Protein AF-A0A3D1E0N9-F1 (afdb_monomer)

Radius of gyration: 12.87 Å; Cα contacts (8 Å, |Δi|>4): 50; chains: 1; bounding box: 31×17×30 Å

Structure (mmCIF, N/CA/C/O backbone):
data_AF-A0A3D1E0N9-F1
#
_entry.id   AF-A0A3D1E0N9-F1
#
loop_
_atom_site.group_PDB
_atom_site.id
_atom_site.type_symbol
_atom_site.label_atom_id
_atom_site.label_alt_id
_atom_site.label_comp_id
_atom_site.label_asym_id
_atom_site.label_entity_id
_atom_site.label_seq_id
_atom_site.pdbx_PDB_ins_code
_atom_site.Cartn_x
_atom_site.Cartn_y
_atom_site.Cartn_z
_atom_site.occupancy
_atom_site.B_iso_or_equiv
_atom_site.auth_seq_id
_atom_site.auth_comp_id
_atom_site.auth_asym_id
_atom_site.auth_atom_id
_atom_site.pdbx_PDB_model_num
ATOM 1 N N . ARG A 1 1 ? 6.685 6.716 8.621 1.00 68.75 1 ARG A N 1
ATOM 2 C CA . ARG A 1 1 ? 5.942 7.379 9.724 1.00 68.75 1 ARG A CA 1
ATOM 3 C C . ARG A 1 1 ? 4.613 7.941 9.225 1.00 68.75 1 ARG A C 1
ATOM 5 O O . ARG A 1 1 ? 3.602 7.472 9.715 1.00 68.75 1 ARG A O 1
ATOM 12 N N . GLN A 1 2 ? 4.595 8.808 8.206 1.00 83.44 2 GLN A N 1
ATOM 13 C CA . GLN A 1 2 ? 3.360 9.381 7.637 1.00 83.44 2 GLN A CA 1
ATOM 14 C C . GLN A 1 2 ? 2.304 8.338 7.224 1.00 83.44 2 GLN A C 1
ATOM 16 O O . GLN A 1 2 ? 1.142 8.488 7.571 1.00 83.44 2 GLN A O 1
ATOM 21 N N . THR A 1 3 ? 2.714 7.229 6.598 1.00 82.44 3 THR A N 1
ATOM 22 C CA . THR A 1 3 ? 1.803 6.132 6.214 1.00 82.44 3 THR A CA 1
ATOM 23 C C . THR A 1 3 ? 0.952 5.620 7.377 1.00 82.44 3 THR A C 1
ATOM 25 O O . THR A 1 3 ? -0.218 5.326 7.192 1.00 82.44 3 THR A O 1
ATOM 28 N N . ARG A 1 4 ? 1.507 5.549 8.594 1.00 83.88 4 ARG A N 1
ATOM 29 C CA . ARG A 1 4 ? 0.790 5.028 9.769 1.00 83.88 4 ARG A CA 1
ATOM 30 C C . ARG A 1 4 ? -0.295 5.991 10.236 1.00 83.88 4 ARG A C 1
ATOM 32 O O . ARG A 1 4 ? -1.400 5.565 10.544 1.00 83.88 4 ARG A O 1
ATOM 39 N N . THR A 1 5 ? 0.021 7.283 10.249 1.00 88.12 5 THR A N 1
ATOM 40 C CA . THR A 1 5 ? -0.931 8.341 10.595 1.00 88.12 5 THR A CA 1
ATOM 41 C C . THR A 1 5 ? -2.095 8.372 9.611 1.00 88.12 5 THR A C 1
ATOM 43 O O . THR A 1 5 ? -3.243 8.438 10.036 1.00 88.12 5 THR A O 1
ATOM 46 N N . GLU A 1 6 ? -1.814 8.249 8.312 1.00 89.06 6 GLU A N 1
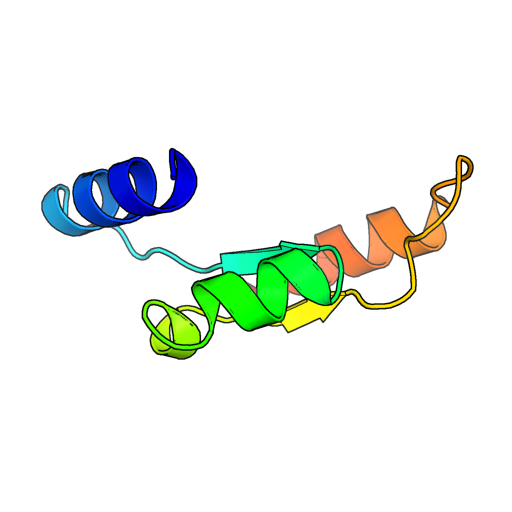ATOM 47 C CA . GLU A 1 6 ? -2.864 8.222 7.289 1.00 89.06 6 GLU A CA 1
ATOM 48 C C . GLU A 1 6 ? -3.749 6.980 7.391 1.00 89.06 6 GLU A C 1
ATOM 50 O O . GLU A 1 6 ? -4.968 7.095 7.316 1.00 89.06 6 GLU A O 1
ATOM 55 N N . VAL A 1 7 ? -3.159 5.803 7.622 1.00 88.31 7 VAL A N 1
ATOM 56 C CA . VAL A 1 7 ? -3.923 4.561 7.814 1.00 88.31 7 VAL A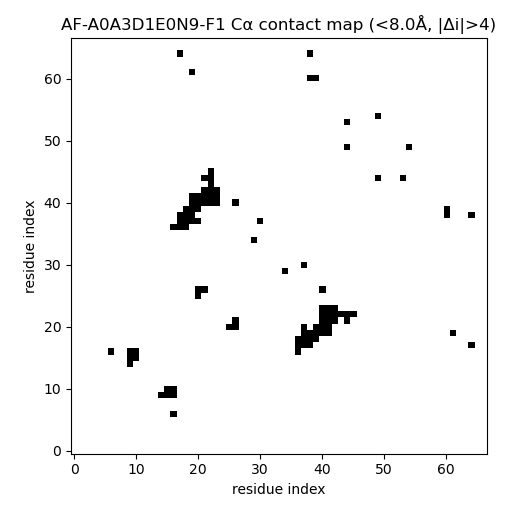 CA 1
ATOM 57 C C . VAL A 1 7 ? -4.852 4.680 9.023 1.00 88.31 7 VAL A C 1
ATOM 59 O O . VAL A 1 7 ? -6.044 4.415 8.893 1.00 88.31 7 VAL A O 1
ATOM 62 N N . ALA A 1 8 ? -4.339 5.139 10.168 1.00 88.00 8 ALA A N 1
ATOM 63 C CA . ALA A 1 8 ? -5.146 5.319 11.374 1.00 88.00 8 ALA A CA 1
ATOM 64 C C . ALA A 1 8 ? -6.274 6.345 11.170 1.00 88.00 8 ALA A C 1
ATOM 66 O O . ALA A 1 8 ? -7.398 6.120 11.613 1.00 88.00 8 ALA A O 1
ATOM 67 N N . ARG A 1 9 ? -6.000 7.444 10.453 1.00 92.38 9 ARG A N 1
ATOM 68 C CA . ARG A 1 9 ? -7.008 8.455 10.108 1.00 92.38 9 ARG A CA 1
ATOM 69 C C . ARG A 1 9 ? -8.117 7.867 9.234 1.00 92.38 9 ARG A C 1
ATOM 71 O O . ARG A 1 9 ? -9.288 8.018 9.557 1.00 92.38 9 ARG A O 1
ATOM 78 N N . LEU A 1 10 ? -7.757 7.173 8.155 1.00 90.94 10 LEU A N 1
ATOM 79 C CA . LEU A 1 10 ? -8.722 6.585 7.222 1.00 90.94 10 LEU A CA 1
ATOM 80 C C . LEU A 1 10 ? -9.560 5.476 7.874 1.00 90.94 10 LEU A C 1
ATOM 82 O O . LEU A 1 10 ? -10.764 5.404 7.635 1.00 90.94 10 LEU A O 1
ATOM 86 N N . GLN A 1 11 ? -8.957 4.654 8.734 1.00 88.06 11 GLN A N 1
ATOM 87 C CA . GLN A 1 11 ? -9.694 3.665 9.524 1.00 88.06 11 GLN A CA 1
ATOM 88 C C . GLN A 1 11 ? -10.639 4.326 10.534 1.00 88.06 11 GLN A C 1
ATOM 90 O O . GLN A 1 11 ? -11.771 3.875 10.685 1.00 88.06 11 GLN A O 1
ATOM 95 N N . GLY A 1 12 ? -10.215 5.418 11.182 1.00 90.44 12 GLY A N 1
ATOM 96 C CA . GLY A 1 12 ? -11.075 6.214 12.065 1.00 90.44 12 GLY A CA 1
ATOM 97 C C . GLY A 1 12 ? -12.268 6.848 11.341 1.00 90.44 12 GLY A C 1
ATOM 98 O O . GLY A 1 12 ? -13.329 7.020 11.931 1.00 90.44 12 GLY A O 1
ATOM 99 N N . GLU A 1 13 ? -12.126 7.129 10.045 1.00 93.19 13 GLU A N 1
ATOM 100 C CA . GLU A 1 13 ? -13.214 7.562 9.157 1.00 93.19 13 GLU A CA 1
ATOM 101 C C . GLU A 1 13 ? -14.112 6.401 8.676 1.00 93.19 13 GLU A C 1
ATOM 103 O O . GLU A 1 13 ? -15.031 6.628 7.890 1.00 93.19 13 GLU A O 1
ATOM 108 N N . GLY A 1 14 ? -13.858 5.160 9.110 1.00 90.06 14 GLY A N 1
ATOM 109 C CA . GLY A 1 14 ? -14.626 3.972 8.720 1.00 90.06 14 GLY A CA 1
ATOM 110 C C . GLY A 1 14 ? -14.335 3.468 7.304 1.00 90.06 14 GLY A C 1
ATOM 111 O O . GLY A 1 14 ? -15.131 2.715 6.745 1.00 90.06 14 GLY A O 1
ATOM 112 N N . LYS A 1 15 ? -13.218 3.885 6.694 1.00 89.56 15 LYS A N 1
ATOM 113 C CA . LYS A 1 15 ? -12.851 3.490 5.328 1.00 89.56 15 LYS A CA 1
ATOM 114 C C . LYS A 1 15 ? -12.050 2.193 5.317 1.00 89.56 15 LYS A C 1
ATOM 116 O O . LYS A 1 15 ? -11.202 1.955 6.177 1.00 89.56 15 LYS A O 1
ATOM 121 N N . THR A 1 16 ? -12.253 1.390 4.275 1.00 86.50 16 THR A N 1
ATOM 122 C CA . THR A 1 16 ? -11.413 0.224 3.994 1.00 86.50 16 THR A CA 1
ATOM 123 C C . THR A 1 16 ? -10.056 0.689 3.482 1.00 86.50 16 THR A C 1
ATOM 125 O O . THR A 1 16 ? -9.951 1.290 2.414 1.00 86.50 16 THR A O 1
ATOM 128 N N . VAL A 1 17 ? -9.006 0.408 4.250 1.00 88.56 17 VAL A N 1
ATOM 129 C CA . VAL A 1 17 ? -7.629 0.726 3.872 1.00 88.56 17 VAL A CA 1
ATOM 130 C C . VAL A 1 17 ? -6.950 -0.542 3.401 1.00 88.56 17 VAL A C 1
ATOM 132 O O . VAL A 1 17 ? -6.955 -1.547 4.106 1.00 88.56 17 VAL A O 1
ATOM 135 N N . LYS A 1 18 ? -6.342 -0.475 2.222 1.00 87.75 18 LYS A N 1
ATOM 136 C CA . LYS A 1 18 ? -5.519 -1.549 1.687 1.00 87.75 18 LYS A CA 1
ATOM 137 C C . LYS A 1 18 ? -4.167 -0.985 1.247 1.00 87.75 18 LYS A C 1
ATOM 139 O O . LYS A 1 18 ? -4.098 0.136 0.743 1.00 87.75 18 LYS A O 1
ATOM 144 N N . LEU A 1 19 ? -3.091 -1.723 1.495 1.00 86.94 19 LEU A N 1
ATOM 145 C CA . LEU A 1 19 ? -1.712 -1.283 1.305 1.00 86.94 19 LEU A CA 1
ATOM 146 C C . LEU A 1 19 ? -1.022 -2.135 0.244 1.00 86.94 19 LEU A C 1
ATOM 148 O O . LEU A 1 19 ? -0.929 -3.355 0.367 1.00 86.94 19 LEU A O 1
ATOM 152 N N . LEU A 1 20 ? -0.497 -1.459 -0.774 1.00 86.75 20 LEU A N 1
ATOM 153 C CA . LEU A 1 20 ? 0.416 -2.026 -1.756 1.00 86.75 20 LEU A CA 1
ATOM 154 C C . LEU A 1 20 ? 1.823 -1.523 -1.443 1.00 86.75 20 LEU A C 1
ATOM 156 O O . LEU A 1 20 ? 2.084 -0.316 -1.478 1.00 86.75 20 LEU A O 1
ATOM 160 N N . MET A 1 21 ? 2.727 -2.436 -1.107 1.00 85.06 21 MET A N 1
ATOM 161 C CA . MET A 1 21 ? 4.082 -2.064 -0.719 1.00 85.06 21 MET A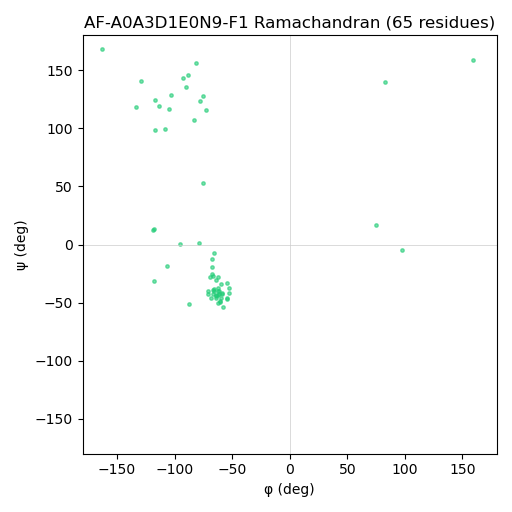 CA 1
ATOM 162 C C . MET A 1 21 ? 5.009 -2.017 -1.923 1.00 85.06 21 MET A C 1
ATOM 164 O O . MET A 1 21 ? 5.037 -2.939 -2.729 1.00 85.06 21 MET A O 1
ATOM 168 N N . VAL A 1 22 ? 5.834 -0.975 -2.001 1.00 82.81 22 VAL A N 1
ATOM 169 C CA . VAL A 1 22 ? 6.896 -0.875 -3.005 1.00 82.81 22 VAL A CA 1
ATOM 170 C C . VAL A 1 22 ? 8.249 -0.941 -2.304 1.00 82.81 22 VAL A C 1
ATOM 172 O O . VAL A 1 22 ? 8.579 -0.097 -1.465 1.00 82.81 22 VAL A O 1
ATOM 175 N N . GLY A 1 23 ? 9.032 -1.959 -2.654 1.00 78.06 23 GLY A N 1
ATOM 176 C CA . GLY A 1 23 ? 10.368 -2.198 -2.125 1.00 78.06 23 GLY A CA 1
ATOM 177 C C . GLY A 1 23 ? 10.399 -2.932 -0.778 1.00 78.06 23 GLY A C 1
ATOM 178 O O . GLY A 1 23 ? 9.655 -2.636 0.160 1.00 78.06 23 GLY A O 1
ATOM 179 N N . ARG A 1 24 ? 11.361 -3.855 -0.660 1.00 80.38 24 ARG A N 1
ATOM 180 C CA . ARG A 1 24 ? 11.537 -4.760 0.489 1.00 80.38 24 ARG A CA 1
ATOM 181 C C . ARG A 1 24 ? 11.647 -4.040 1.835 1.00 80.38 24 ARG A C 1
ATOM 183 O O . ARG A 1 24 ? 10.949 -4.377 2.779 1.00 80.38 24 ARG A O 1
ATOM 190 N N . LYS A 1 25 ? 12.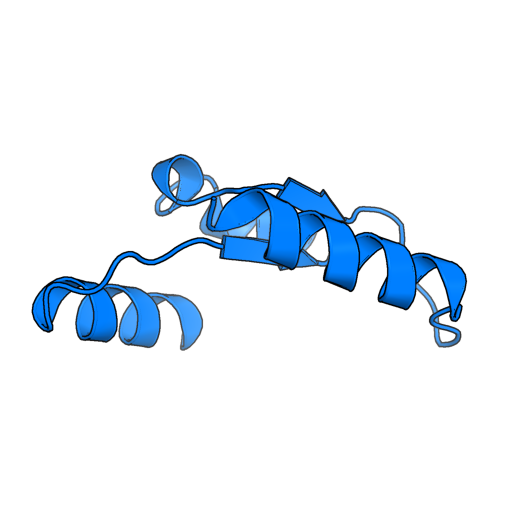469 -2.987 1.917 1.00 82.06 25 LYS A N 1
ATOM 191 C CA . LYS A 1 25 ? 12.732 -2.277 3.183 1.00 82.06 25 LYS A CA 1
ATOM 192 C C . LYS A 1 25 ? 11.469 -1.655 3.787 1.00 82.06 25 LYS A C 1
ATOM 194 O O . LYS A 1 25 ? 11.267 -1.720 4.997 1.00 82.06 25 LYS A O 1
ATOM 199 N N . SER A 1 26 ? 10.636 -1.038 2.950 1.00 76.94 26 SER A N 1
ATOM 200 C CA . SER A 1 26 ? 9.372 -0.443 3.389 1.00 76.94 26 SER A CA 1
ATOM 201 C C . SER A 1 26 ? 8.359 -1.524 3.749 1.00 76.94 26 SER A C 1
ATOM 203 O O . SER A 1 26 ? 7.671 -1.384 4.759 1.00 76.94 26 SER A O 1
ATOM 205 N N . ALA A 1 27 ? 8.310 -2.610 2.965 1.00 82.56 27 ALA A N 1
ATOM 206 C CA . ALA A 1 27 ? 7.466 -3.762 3.245 1.00 82.56 27 ALA A CA 1
ATOM 207 C C . ALA A 1 27 ? 7.788 -4.359 4.621 1.00 82.56 27 ALA A C 1
ATOM 209 O O . ALA A 1 27 ? 6.894 -4.414 5.457 1.00 82.56 27 ALA A O 1
ATOM 210 N N . ASP A 1 28 ? 9.047 -4.693 4.909 1.00 83.94 28 ASP A N 1
ATOM 211 C CA . ASP A 1 28 ? 9.471 -5.252 6.201 1.00 83.94 28 ASP A CA 1
ATOM 212 C C . ASP A 1 28 ? 9.160 -4.331 7.391 1.00 83.94 28 ASP A C 1
ATOM 214 O O . ASP A 1 28 ? 8.673 -4.780 8.431 1.00 83.94 28 ASP A O 1
ATOM 218 N N . ALA A 1 29 ? 9.397 -3.024 7.240 1.00 84.25 29 ALA A N 1
ATOM 219 C CA . ALA A 1 29 ? 9.189 -2.051 8.314 1.00 84.25 29 ALA A CA 1
ATOM 220 C C . ALA A 1 29 ? 7.711 -1.853 8.696 1.00 84.25 29 ALA A C 1
ATOM 222 O O . ALA A 1 29 ? 7.409 -1.415 9.811 1.00 84.25 29 ALA A O 1
ATOM 223 N N . LEU A 1 30 ? 6.787 -2.115 7.771 1.00 83.81 30 LEU A N 1
ATOM 224 C CA . LEU A 1 30 ? 5.351 -1.914 7.975 1.00 83.81 30 LEU A CA 1
ATOM 225 C C . LEU A 1 30 ? 4.590 -3.234 8.153 1.00 83.81 30 LEU A C 1
ATOM 227 O O . LEU A 1 30 ? 3.523 -3.224 8.763 1.00 83.81 30 LEU A O 1
ATOM 231 N N . ARG A 1 31 ? 5.1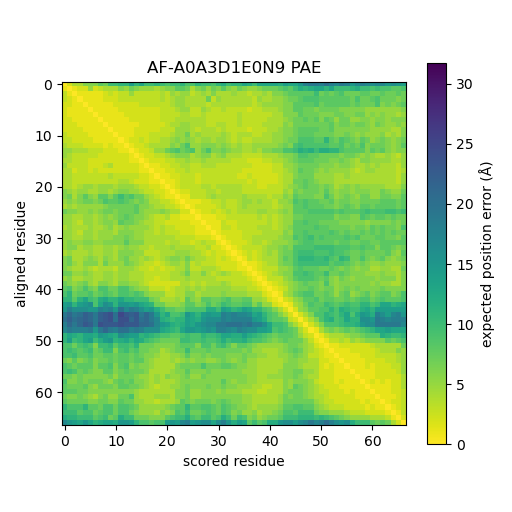68 -4.373 7.752 1.00 81.75 31 ARG A N 1
ATOM 232 C CA . ARG A 1 31 ? 4.524 -5.695 7.813 1.00 81.75 31 ARG A CA 1
ATOM 233 C C . ARG A 1 31 ? 4.219 -6.143 9.239 1.00 81.75 31 ARG A C 1
ATOM 235 O O . ARG A 1 31 ? 3.231 -6.826 9.459 1.00 81.75 31 ARG A O 1
ATOM 242 N N . ARG A 1 32 ? 5.034 -5.721 10.212 1.00 83.19 32 ARG A N 1
ATOM 243 C CA . ARG A 1 32 ? 4.832 -6.045 11.636 1.00 83.19 32 ARG A CA 1
ATOM 244 C C . ARG A 1 32 ? 3.583 -5.415 12.252 1.00 83.19 32 ARG A C 1
ATOM 246 O O . ARG A 1 32 ? 3.085 -5.944 13.232 1.00 83.19 32 ARG A O 1
ATOM 253 N N . GLU A 1 33 ? 3.126 -4.281 11.727 1.00 80.75 33 GLU A N 1
ATOM 254 C CA . GLU A 1 33 ? 2.038 -3.498 12.334 1.00 80.75 33 GLU A CA 1
ATOM 255 C C . GLU A 1 33 ? 0.813 -3.380 11.432 1.00 80.75 33 GLU A C 1
ATOM 257 O O . GLU A 1 33 ? -0.300 -3.270 11.925 1.00 80.75 33 GLU A O 1
ATOM 262 N N . LEU A 1 34 ? 1.014 -3.375 10.115 1.00 82.94 34 LEU A N 1
ATOM 263 C CA . LEU A 1 34 ? -0.038 -3.164 9.124 1.00 82.94 34 LEU A CA 1
ATOM 264 C C . LEU A 1 34 ? -0.210 -4.375 8.206 1.00 82.94 34 LEU A C 1
ATOM 266 O O . LEU A 1 34 ? -0.850 -4.243 7.169 1.00 82.94 34 LEU A O 1
ATOM 270 N N . GLY A 1 35 ? 0.372 -5.527 8.560 1.00 79.88 35 GLY A N 1
ATOM 271 C CA . GLY A 1 35 ? 0.377 -6.738 7.735 1.00 79.88 35 GLY A CA 1
ATOM 272 C C . GLY A 1 35 ? -1.019 -7.195 7.312 1.00 79.88 35 GLY A C 1
ATOM 273 O O . GLY A 1 35 ? -1.185 -7.633 6.180 1.00 79.88 35 GLY A O 1
ATOM 274 N N . ASP A 1 36 ? -2.026 -6.990 8.159 1.00 82.81 36 ASP A N 1
ATOM 275 C CA . ASP A 1 36 ? -3.419 -7.353 7.867 1.00 82.81 36 ASP A CA 1
ATOM 276 C C . ASP A 1 36 ? -4.046 -6.512 6.742 1.00 82.81 36 ASP A C 1
ATOM 278 O O . ASP A 1 36 ? -5.045 -6.903 6.147 1.00 82.81 36 ASP A O 1
ATOM 282 N N . LEU A 1 37 ? -3.464 -5.349 6.434 1.00 85.12 37 LEU A N 1
ATOM 283 C CA . LEU A 1 37 ? -3.930 -4.450 5.376 1.00 85.12 37 LEU A CA 1
ATOM 284 C C . LEU A 1 37 ? -3.188 -4.670 4.055 1.00 85.12 37 LEU A C 1
ATOM 286 O O . LEU A 1 37 ? -3.433 -3.936 3.099 1.00 85.12 37 LEU A O 1
ATOM 290 N N . TYR A 1 38 ? -2.241 -5.607 3.992 1.00 84.81 38 TYR A N 1
ATOM 291 C CA . TYR A 1 38 ? -1.415 -5.806 2.805 1.00 84.81 38 TYR A CA 1
ATOM 292 C C . TYR A 1 38 ? -2.208 -6.513 1.711 1.00 84.81 38 TYR A C 1
ATOM 294 O O . TYR A 1 38 ? -2.748 -7.593 1.928 1.00 84.81 38 TYR A O 1
ATOM 302 N N . ILE A 1 39 ? -2.209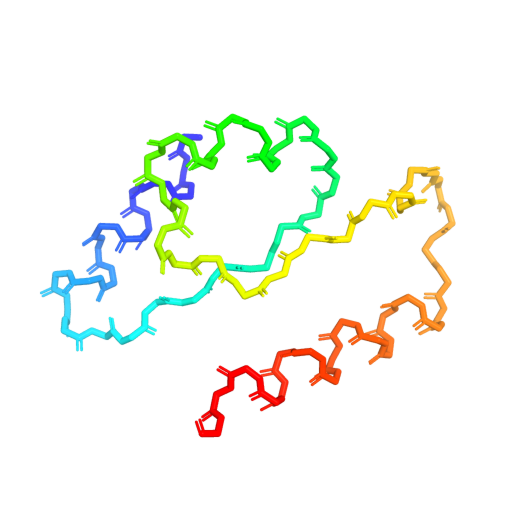 -5.925 0.517 1.00 84.62 39 ILE A N 1
ATOM 303 C CA . ILE A 1 39 ? -2.667 -6.611 -0.696 1.00 84.62 39 ILE A CA 1
ATOM 304 C C . ILE A 1 39 ? -1.494 -7.362 -1.310 1.00 84.62 39 ILE A C 1
ATOM 306 O O . ILE A 1 39 ? -1.601 -8.545 -1.605 1.00 84.62 39 ILE A O 1
ATOM 310 N N . ASP A 1 40 ? -0.378 -6.661 -1.512 1.00 81.31 40 ASP A N 1
ATOM 311 C CA . ASP A 1 40 ? 0.773 -7.199 -2.226 1.00 81.31 40 ASP A CA 1
ATOM 312 C C . ASP A 1 40 ? 2.034 -6.362 -1.939 1.00 81.31 40 ASP A C 1
ATOM 314 O O . ASP A 1 40 ? 1.975 -5.262 -1.368 1.00 81.31 40 ASP A O 1
ATOM 318 N N . SER A 1 41 ? 3.192 -6.883 -2.331 1.00 78.88 41 SER A N 1
ATOM 319 C CA . SER A 1 41 ? 4.468 -6.182 -2.281 1.00 78.88 41 SER A CA 1
ATOM 320 C C . SER A 1 41 ? 5.234 -6.350 -3.586 1.00 78.88 41 SER A C 1
ATOM 322 O O . SER A 1 41 ? 5.673 -7.450 -3.914 1.00 78.88 41 SER A O 1
ATOM 324 N N . LEU A 1 42 ? 5.493 -5.243 -4.279 1.00 75.31 42 LEU A N 1
ATOM 325 C CA . LEU A 1 42 ? 6.389 -5.232 -5.427 1.00 75.31 42 LEU A CA 1
ATOM 326 C C . LEU A 1 42 ? 7.834 -5.118 -4.951 1.00 75.31 42 LEU A C 1
ATOM 328 O O . LEU A 1 42 ? 8.304 -4.066 -4.496 1.00 75.31 42 LEU A O 1
ATOM 332 N N . GLU A 1 43 ? 8.545 -6.231 -5.067 1.00 69.81 43 GLU A N 1
ATOM 333 C CA . GLU A 1 43 ? 9.992 -6.292 -4.938 1.00 69.81 43 GLU A CA 1
ATOM 334 C C . GLU A 1 43 ? 10.643 -6.144 -6.318 1.00 69.81 43 GLU A C 1
ATOM 336 O O . GLU A 1 43 ? 10.124 -6.636 -7.311 1.00 69.81 43 GLU A O 1
ATOM 341 N N . GLY A 1 44 ? 11.790 -5.464 -6.399 1.00 63.62 44 GLY A N 1
ATOM 342 C CA . GLY A 1 44 ? 12.552 -5.375 -7.652 1.00 63.62 44 GLY A CA 1
ATOM 343 C C . GLY A 1 44 ? 12.340 -4.109 -8.486 1.00 63.62 44 GLY A C 1
ATOM 344 O O . GLY A 1 44 ? 13.122 -3.887 -9.403 1.00 63.62 44 GLY A O 1
ATOM 345 N N . ILE A 1 45 ? 11.428 -3.202 -8.107 1.00 63.59 45 ILE A N 1
ATOM 346 C CA . ILE A 1 45 ? 11.404 -1.812 -8.619 1.00 63.59 45 ILE A CA 1
ATOM 347 C C . ILE A 1 45 ? 12.529 -0.998 -7.943 1.00 63.59 45 ILE A C 1
ATOM 349 O O . ILE A 1 45 ? 12.309 0.013 -7.278 1.00 63.59 45 ILE A O 1
ATOM 353 N N . GLN A 1 46 ? 13.758 -1.510 -7.999 1.00 56.03 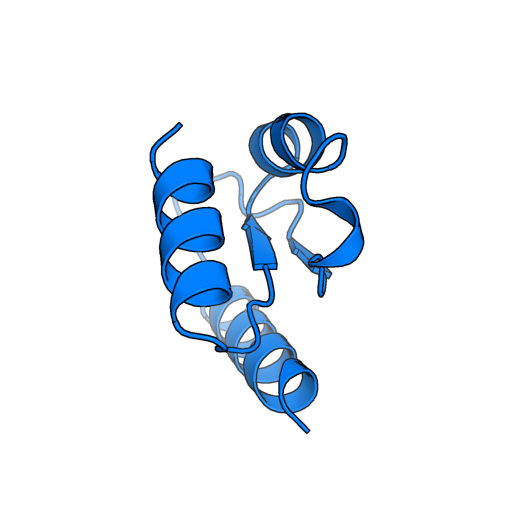46 GLN A N 1
ATOM 354 C CA . GLN A 1 46 ? 14.960 -0.831 -7.525 1.00 56.03 46 GLN A CA 1
ATOM 355 C C . GLN A 1 46 ? 15.783 -0.421 -8.741 1.00 56.03 46 GLN A C 1
ATOM 357 O O . GLN A 1 46 ? 16.502 -1.226 -9.323 1.00 56.03 46 GLN A O 1
ATOM 362 N N . GLY A 1 47 ? 15.664 0.850 -9.117 1.00 57.88 47 GLY A N 1
ATOM 363 C CA . GLY A 1 47 ? 16.421 1.460 -10.204 1.00 57.88 47 GLY A CA 1
ATOM 364 C C . GLY A 1 47 ? 15.734 2.719 -10.726 1.00 57.88 47 GLY A C 1
ATOM 365 O O . GLY A 1 47 ? 14.536 2.907 -10.540 1.00 57.88 47 GLY A O 1
ATOM 366 N N . THR A 1 48 ? 16.494 3.588 -11.392 1.00 58.16 48 THR A N 1
ATOM 367 C CA . THR A 1 48 ? 16.022 4.864 -11.966 1.00 58.16 48 THR A CA 1
ATOM 368 C C . THR A 1 48 ? 15.007 4.686 -13.107 1.00 58.16 48 THR A C 1
ATOM 370 O O . THR A 1 48 ? 14.445 5.667 -13.584 1.00 58.16 48 THR A O 1
ATOM 373 N N . ALA A 1 49 ? 14.766 3.449 -13.555 1.00 60.84 49 ALA A N 1
ATOM 374 C CA . ALA A 1 49 ? 13.857 3.118 -14.643 1.00 60.84 49 ALA A CA 1
ATOM 375 C C . ALA A 1 49 ? 12.710 2.240 -14.126 1.00 60.84 49 ALA A C 1
ATOM 377 O O . ALA A 1 49 ? 12.855 1.030 -13.984 1.00 60.84 49 ALA A O 1
ATOM 378 N N . VAL A 1 50 ? 11.569 2.868 -13.848 1.00 69.88 50 VAL A N 1
ATOM 379 C CA . VAL A 1 50 ? 10.287 2.168 -13.695 1.00 69.88 50 VAL A CA 1
ATOM 380 C C . VAL A 1 50 ? 9.786 1.848 -15.100 1.00 69.88 50 VAL A C 1
ATOM 382 O O . VAL A 1 50 ? 9.668 2.760 -15.923 1.00 69.88 50 VAL A O 1
ATOM 385 N N . SER A 1 51 ? 9.518 0.577 -15.402 1.00 77.50 51 SER A N 1
ATOM 386 C CA . SER A 1 51 ? 8.963 0.213 -16.704 1.00 77.50 51 SER A CA 1
ATOM 387 C C . SER A 1 51 ? 7.447 0.427 -16.728 1.00 77.50 51 SER A C 1
ATOM 389 O O . SER A 1 51 ? 6.772 0.389 -15.698 1.00 77.50 51 SER A O 1
ATOM 391 N N . TYR A 1 52 ? 6.880 0.621 -17.922 1.00 81.44 52 TYR A N 1
ATOM 392 C CA . TYR A 1 52 ? 5.423 0.660 -18.075 1.00 81.44 52 TYR A CA 1
ATOM 393 C C . TYR A 1 52 ? 4.765 -0.649 -17.612 1.00 81.44 52 TYR A C 1
ATOM 395 O O . TYR A 1 52 ? 3.675 -0.614 -17.051 1.00 81.44 52 TYR A O 1
ATOM 403 N N . ALA A 1 53 ? 5.436 -1.790 -17.799 1.00 79.44 53 ALA A N 1
ATOM 404 C CA . ALA A 1 53 ? 4.932 -3.089 -17.364 1.00 79.44 53 ALA A CA 1
ATOM 405 C C . ALA A 1 53 ? 4.752 -3.151 -15.836 1.00 79.44 53 ALA A C 1
ATOM 407 O O . ALA A 1 53 ? 3.725 -3.637 -15.367 1.00 79.44 53 ALA A O 1
ATOM 408 N N . ASP A 1 54 ? 5.686 -2.579 -15.069 1.00 76.62 54 ASP A N 1
ATOM 409 C CA . ASP A 1 54 ? 5.578 -2.502 -13.605 1.00 76.62 54 ASP A CA 1
ATOM 410 C C . ASP A 1 5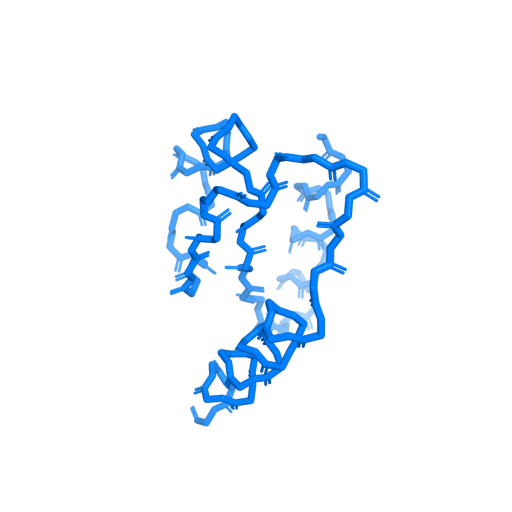4 ? 4.384 -1.636 -13.181 1.00 76.62 54 ASP A C 1
ATOM 412 O O . ASP A 1 54 ? 3.612 -2.008 -12.298 1.00 76.62 54 ASP A O 1
ATOM 416 N N . ALA A 1 55 ? 4.192 -0.491 -13.846 1.00 81.06 55 ALA A N 1
ATOM 417 C CA . ALA A 1 55 ? 3.063 0.401 -13.583 1.00 81.06 55 ALA A CA 1
ATOM 418 C C . ALA A 1 55 ? 1.711 -0.229 -13.965 1.00 81.06 55 ALA A C 1
ATOM 420 O O . ALA A 1 55 ? 0.726 -0.061 -13.242 1.00 81.06 55 ALA A O 1
ATOM 421 N N . ALA A 1 56 ? 1.660 -0.966 -15.077 1.00 84.81 56 ALA A N 1
ATOM 422 C CA . ALA A 1 56 ? 0.468 -1.686 -15.512 1.00 84.81 56 ALA A CA 1
ATOM 423 C C . ALA A 1 56 ? 0.085 -2.788 -14.511 1.00 84.81 56 ALA A C 1
ATOM 425 O O . ALA A 1 56 ? -1.078 -2.865 -14.115 1.00 84.81 56 ALA A O 1
ATOM 426 N N . SER A 1 57 ? 1.072 -3.559 -14.043 1.00 81.69 57 SER A N 1
ATOM 427 C CA . SER A 1 57 ? 0.896 -4.587 -13.010 1.00 81.69 57 SER A CA 1
ATOM 428 C C . SER A 1 57 ? 0.361 -3.992 -11.700 1.00 81.69 57 SER A C 1
ATOM 430 O O . SER A 1 57 ? -0.649 -4.454 -11.175 1.00 81.69 57 SER A O 1
ATOM 432 N N . ILE A 1 58 ? 0.935 -2.873 -11.234 1.00 82.94 58 ILE A N 1
ATOM 433 C CA . ILE A 1 58 ? 0.424 -2.128 -10.068 1.00 82.94 58 ILE A CA 1
ATOM 434 C C . ILE A 1 58 ? -1.053 -1.754 -10.242 1.00 82.94 58 ILE A C 1
ATOM 436 O O . ILE A 1 58 ? -1.852 -1.922 -9.319 1.00 82.94 58 ILE A O 1
ATOM 440 N N . GLY A 1 59 ? -1.420 -1.232 -11.415 1.00 83.25 59 GLY A N 1
ATOM 441 C CA . GLY A 1 59 ? -2.792 -0.822 -11.703 1.00 83.25 59 GLY A CA 1
ATOM 442 C C . GLY A 1 59 ? -3.783 -1.985 -11.661 1.00 83.25 59 GLY A C 1
ATOM 443 O O . GLY A 1 59 ? -4.901 -1.820 -11.173 1.00 83.25 59 GLY A O 1
ATOM 444 N N . GLU A 1 60 ? -3.373 -3.159 -12.134 1.00 85.56 60 GLU A N 1
ATOM 445 C CA . GLU A 1 60 ? -4.173 -4.380 -12.074 1.00 85.56 60 GLU A CA 1
ATOM 446 C C . GLU A 1 60 ? -4.331 -4.887 -10.635 1.00 85.56 60 GLU A C 1
ATOM 448 O O . GLU A 1 60 ? -5.458 -5.122 -10.198 1.00 85.56 60 GLU A O 1
ATOM 453 N N . THR A 1 61 ? -3.246 -4.938 -9.857 1.00 84.19 61 THR A N 1
ATOM 454 C CA . THR A 1 61 ? -3.293 -5.322 -8.436 1.00 84.19 61 THR A CA 1
ATOM 455 C C . THR A 1 61 ? -4.207 -4.406 -7.628 1.00 84.19 61 THR A C 1
ATOM 457 O O . THR A 1 61 ? -4.988 -4.880 -6.805 1.00 84.19 61 THR A O 1
ATOM 460 N N . VAL A 1 62 ? -4.156 -3.091 -7.869 1.00 83.81 62 VAL A N 1
ATOM 461 C CA . VAL A 1 62 ? -5.069 -2.145 -7.212 1.00 83.81 62 VAL A CA 1
ATOM 462 C C . VAL A 1 62 ? -6.512 -2.416 -7.627 1.00 83.81 62 VAL A C 1
ATOM 464 O O . VAL A 1 62 ? -7.375 -2.476 -6.760 1.00 83.81 62 VAL A O 1
ATO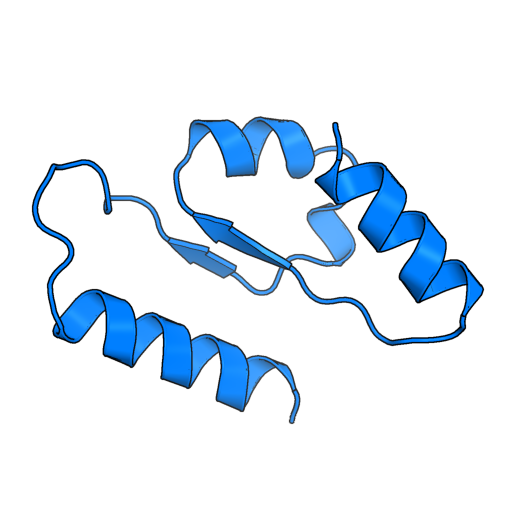M 467 N N . ARG A 1 63 ? -6.789 -2.614 -8.920 1.00 85.25 63 ARG A N 1
ATOM 468 C CA . ARG A 1 63 ? -8.153 -2.865 -9.411 1.00 85.25 63 ARG A CA 1
ATOM 469 C C . ARG A 1 63 ? -8.760 -4.127 -8.794 1.00 85.25 63 ARG A C 1
ATOM 471 O O . ARG A 1 63 ? -9.850 -4.052 -8.240 1.00 85.25 63 ARG A O 1
ATOM 478 N N . ASN A 1 64 ? -8.029 -5.237 -8.828 1.00 84.50 64 ASN A N 1
ATOM 479 C CA . ASN A 1 64 ? -8.473 -6.520 -8.270 1.00 84.50 64 ASN A CA 1
ATOM 480 C C . ASN A 1 64 ? -8.527 -6.479 -6.738 1.00 84.50 64 ASN A C 1
ATOM 482 O O . ASN A 1 64 ? -9.312 -7.167 -6.096 1.00 84.50 64 ASN A O 1
ATOM 486 N N . GLY A 1 65 ? -7.688 -5.640 -6.134 1.00 77.06 65 GLY A N 1
ATOM 487 C CA . GLY A 1 65 ? -7.634 -5.454 -4.700 1.00 77.06 65 GLY A CA 1
ATOM 488 C C . GLY A 1 65 ? -8.871 -4.787 -4.108 1.00 77.06 65 GLY A C 1
ATOM 489 O O . GLY A 1 65 ? -8.973 -4.818 -2.894 1.00 77.06 65 GLY A O 1
ATOM 490 N N . PHE A 1 66 ? -9.797 -4.192 -4.866 1.00 72.88 66 PHE A N 1
ATOM 491 C CA . PHE A 1 66 ? -11.006 -3.529 -4.332 1.00 72.88 66 PHE A CA 1
ATOM 492 C C . PHE A 1 66 ? -12.330 -4.146 -4.811 1.00 72.88 66 PHE A C 1
ATOM 494 O O . PHE A 1 66 ? -13.378 -3.538 -4.591 1.00 72.88 66 PHE A O 1
ATOM 501 N N . GLU A 1 67 ? -12.280 -5.327 -5.429 1.00 59.69 67 GLU A N 1
ATOM 502 C CA . GLU A 1 67 ? -13.468 -6.119 -5.784 1.00 59.69 67 GLU A CA 1
ATOM 503 C C . GLU A 1 67 ? -14.153 -6.746 -4.556 1.00 59.69 67 GLU A C 1
ATOM 505 O O . GLU A 1 67 ? -13.446 -7.060 -3.561 1.00 59.69 67 GLU A O 1
#

Secondary structure (DSSP, 8-state):
-HHHHHHHHHHHTT----EEEESHHHHHHHHHHHGGGEEEEE----SS---HHHHHHHHHHHHHTT-

Foldseek 3Di:
DVVVVVVVVCVVVVHQAADEAEEDVRCVVCCVPCVVRYQYYDYDPPDPDDDVVNVVVVVVSVVVVVD

Sequence (67 aa):
RQTRTEVARLQGEGKTVKLLMVGRKSADALRRELGDLYIDSLEGIQGTAVSYADAASIGETVRNGFE

Mean predicted aligned error: 6.05 Å

Solvent-accessible surface area (backbone atoms only — not comparable to full-atom values): 4204 Å² total; per-residue (Å²): 113,68,68,58,56,52,50,53,50,41,45,73,73,72,46,91,72,75,41,77,33,69,35,61,71,57,37,63,73,41,43,83,80,48,45,92,32,53,77,50,70,49,68,79,86,77,65,100,71,81,52,70,67,59,55,52,50,52,52,49,54,55,57,67,68,72,112

pLDDT: mean 80.68, std 8.66, range [56.03, 93.19]

Nearest PDB structures (foldseek):
  8h9f-assembly1_G  TM=8.853E-01  e=7.681E-03  Homo sapiens
  8h9s-assembly1_G  TM=8.870E-01  e=7.681E-03  Homo sapiens
  7ajb-assembly1_G  TM=8.939E-01  e=9.415E-03  Bos taurus
  6j5i-assembly1_G  TM=8.425E-01  e=4.777E-03  Sus scrofa
  2v7q-assembly1_G  TM=8.774E-01  e=1.328E-01  Bos taurus